Protein AF-A0A0S8G3N6-F1 (afdb_monomer_lite)

Structure (mmCIF, N/CA/C/O backbone):
data_AF-A0A0S8G3N6-F1
#
_entry.id   AF-A0A0S8G3N6-F1
#
loop_
_atom_site.group_PDB
_atom_site.id
_atom_site.type_symbol
_atom_site.label_atom_id
_atom_site.label_alt_id
_atom_site.label_comp_id
_atom_site.label_asym_id
_atom_site.label_entity_id
_atom_site.label_seq_id
_atom_site.pdbx_PDB_ins_code
_atom_site.Cartn_x
_atom_site.Cartn_y
_atom_site.Cartn_z
_atom_site.occupancy
_atom_site.B_iso_or_equiv
_atom_site.auth_seq_id
_atom_site.auth_comp_id
_atom_site.auth_asym_id
_atom_site.auth_atom_id
_atom_site.pdbx_PDB_model_num
ATOM 1 N N . MET A 1 1 ? -31.192 -3.696 21.596 1.00 49.03 1 MET A N 1
ATOM 2 C CA . MET A 1 1 ? -29.898 -4.133 21.024 1.00 49.03 1 MET A CA 1
ATOM 3 C C . MET A 1 1 ? -29.492 -5.437 21.689 1.00 49.03 1 MET A C 1
ATOM 5 O O . MET A 1 1 ? -29.070 -5.434 22.838 1.00 49.03 1 MET A O 1
ATOM 9 N N . THR A 1 2 ? -29.743 -6.557 21.020 1.00 44.50 2 THR A N 1
ATOM 10 C CA . THR A 1 2 ? -29.607 -7.913 21.564 1.00 44.50 2 THR A CA 1
ATOM 11 C C . THR A 1 2 ? -28.154 -8.384 21.538 1.00 44.50 2 THR A C 1
ATOM 13 O O . THR A 1 2 ? -27.456 -8.241 20.540 1.00 44.50 2 THR A O 1
ATOM 16 N N . VAL A 1 3 ? -27.709 -8.993 22.638 1.00 56.00 3 VAL A N 1
ATOM 17 C CA . VAL A 1 3 ? -26.343 -9.506 22.875 1.00 56.00 3 VAL A CA 1
ATOM 18 C C . VAL A 1 3 ? -25.865 -10.504 21.795 1.00 56.00 3 VAL A C 1
ATOM 20 O O . VAL A 1 3 ? -24.662 -10.681 21.616 1.00 56.00 3 VAL A O 1
ATOM 23 N N . SER A 1 4 ? -26.785 -11.078 21.011 1.00 49.31 4 SER A N 1
ATOM 24 C CA . SER A 1 4 ? -26.522 -12.083 19.970 1.00 49.31 4 SER A CA 1
ATOM 25 C C . SER A 1 4 ? -25.765 -11.581 18.727 1.00 49.31 4 SER A C 1
ATOM 27 O O . SER A 1 4 ? -25.122 -12.390 18.065 1.00 49.31 4 SER A O 1
ATOM 29 N N . GLU A 1 5 ? -25.768 -10.280 18.406 1.00 52.19 5 GLU A N 1
ATOM 30 C CA . GLU A 1 5 ? -24.986 -9.754 17.261 1.00 52.19 5 GLU A CA 1
ATOM 31 C C . GLU A 1 5 ? -23.477 -9.662 17.553 1.00 52.19 5 GLU A C 1
ATOM 33 O O . GLU A 1 5 ? -22.669 -9.468 16.648 1.00 52.19 5 GLU A O 1
ATOM 38 N N . ARG A 1 6 ? -23.054 -9.850 18.812 1.00 53.53 6 ARG A N 1
ATOM 39 C CA . ARG A 1 6 ? -21.643 -9.743 19.232 1.00 53.53 6 ARG A CA 1
ATOM 40 C C . ARG A 1 6 ? -20.780 -10.963 18.868 1.00 53.53 6 ARG A C 1
ATOM 42 O O . ARG A 1 6 ? -19.613 -11.018 19.257 1.00 53.53 6 ARG A O 1
ATOM 49 N N . ILE A 1 7 ? -21.337 -11.950 18.165 1.00 55.94 7 ILE A N 1
ATOM 50 C CA . ILE A 1 7 ? -20.718 -13.271 17.967 1.00 55.94 7 ILE A CA 1
ATOM 51 C C . ILE A 1 7 ? -19.950 -13.361 16.628 1.00 55.94 7 ILE A C 1
ATOM 53 O O . ILE A 1 7 ? -19.000 -14.142 16.520 1.00 55.94 7 ILE A O 1
ATOM 57 N N . GLY A 1 8 ? -20.252 -12.505 15.646 1.00 63.44 8 GLY A N 1
ATOM 58 C CA . GLY A 1 8 ? -19.575 -12.470 14.342 1.00 63.44 8 GLY A CA 1
ATOM 59 C C . GLY A 1 8 ? -18.375 -11.518 14.282 1.00 63.44 8 GLY A C 1
ATOM 60 O O . GLY A 1 8 ? -18.305 -10.548 15.034 1.00 63.44 8 GLY A O 1
ATOM 61 N N . ALA A 1 9 ? -17.433 -11.788 13.372 1.00 67.19 9 ALA A N 1
ATOM 62 C CA . ALA A 1 9 ? -16.445 -10.786 12.972 1.00 67.19 9 ALA A CA 1
ATOM 63 C C . ALA A 1 9 ? -17.178 -9.565 12.391 1.00 67.19 9 ALA A C 1
ATOM 65 O O . ALA A 1 9 ? -18.070 -9.720 11.556 1.00 67.19 9 ALA A O 1
ATOM 66 N N . SER A 1 10 ? -16.831 -8.361 12.845 1.00 83.69 10 SER A N 1
ATOM 67 C CA . SER A 1 10 ? -17.528 -7.136 12.454 1.00 83.69 10 SER A CA 1
ATOM 68 C C . SER A 1 10 ? -16.710 -6.332 11.448 1.00 83.69 10 SER A C 1
ATOM 70 O O . SER A 1 10 ? -15.666 -5.763 11.777 1.00 83.69 10 SER A O 1
ATOM 72 N N . LEU A 1 11 ? -17.240 -6.202 10.228 1.00 85.31 11 LEU A N 1
ATOM 73 C CA . LEU A 1 11 ? -16.677 -5.338 9.184 1.00 85.31 11 LEU A CA 1
ATOM 74 C C . LEU A 1 11 ? -16.547 -3.876 9.637 1.00 85.31 11 LEU A C 1
ATOM 76 O O . LEU A 1 11 ? -15.620 -3.188 9.220 1.00 85.31 11 LEU A O 1
ATOM 80 N N . GLN A 1 12 ? -17.420 -3.408 10.535 1.00 88.19 12 GLN A N 1
ATOM 81 C CA . GLN A 1 12 ? -17.341 -2.052 11.082 1.00 88.19 12 GLN A CA 1
ATOM 82 C C . GLN A 1 12 ? -16.073 -1.838 11.919 1.00 88.19 12 GLN A C 1
ATOM 84 O O . GLN A 1 12 ? -15.456 -0.780 11.828 1.00 88.19 12 GLN A O 1
ATOM 89 N N . ARG A 1 13 ? -15.650 -2.835 12.709 1.00 89.25 13 ARG A N 1
ATOM 90 C CA . ARG A 1 13 ? -14.438 -2.742 13.544 1.00 89.25 13 ARG A CA 1
ATOM 91 C C . ARG A 1 13 ? -13.170 -2.757 12.702 1.00 89.25 13 ARG A C 1
ATOM 93 O O . ARG A 1 13 ? -12.268 -1.957 12.938 1.00 89.25 13 ARG A O 1
ATOM 100 N N . ILE A 1 14 ? -13.143 -3.622 11.688 1.00 90.31 14 ILE A N 1
ATOM 101 C CA . ILE A 1 14 ? -12.065 -3.670 10.694 1.00 90.31 14 ILE A CA 1
ATOM 102 C C . ILE A 1 14 ? -11.986 -2.322 9.966 1.00 90.31 14 ILE A C 1
ATOM 104 O O . ILE A 1 14 ? -10.922 -1.711 9.917 1.00 90.31 14 ILE A O 1
ATOM 108 N N . GLY A 1 15 ? -13.120 -1.814 9.474 1.00 90.62 15 GLY A N 1
ATOM 109 C CA . GLY A 1 15 ? -13.202 -0.520 8.797 1.00 90.62 15 GLY A CA 1
ATOM 110 C C . GLY A 1 15 ? -12.741 0.647 9.672 1.00 90.62 15 GLY A C 1
ATOM 111 O O . GLY A 1 15 ? -12.000 1.503 9.196 1.00 90.62 15 GLY A O 1
ATOM 112 N N . ALA A 1 16 ? -13.099 0.661 10.959 1.00 90.81 16 ALA A N 1
ATOM 113 C CA . ALA A 1 16 ? -12.640 1.680 11.903 1.00 90.81 16 ALA A CA 1
ATOM 114 C C . ALA A 1 16 ? -11.110 1.661 12.085 1.00 90.81 16 ALA A C 1
ATOM 116 O O . ALA A 1 16 ? -10.474 2.718 12.079 1.00 90.81 16 ALA A O 1
ATOM 117 N N . LEU A 1 17 ? -10.505 0.471 12.186 1.00 92.25 17 LEU A N 1
ATOM 118 C CA . LEU A 1 17 ? -9.048 0.331 12.246 1.00 92.25 17 LEU A CA 1
ATOM 119 C C . LEU A 1 17 ? -8.372 0.785 10.952 1.00 92.25 17 LEU A C 1
ATOM 121 O O . LEU A 1 17 ? -7.387 1.522 11.004 1.00 92.25 17 LEU A O 1
ATOM 125 N N . VAL A 1 18 ? -8.901 0.382 9.795 1.00 93.12 18 VAL A N 1
ATOM 126 C CA . VAL A 1 18 ? -8.379 0.800 8.485 1.00 93.12 18 VAL A CA 1
ATOM 127 C C . VAL A 1 18 ? -8.459 2.320 8.338 1.00 93.12 18 VAL A C 1
ATOM 129 O O . VAL A 1 18 ? -7.483 2.951 7.940 1.00 93.12 18 VAL A O 1
ATOM 132 N N . LEU A 1 19 ? -9.580 2.931 8.728 1.00 92.00 19 LEU A N 1
ATOM 133 C CA . LEU A 1 19 ? -9.774 4.377 8.661 1.00 92.00 19 LEU A CA 1
ATOM 134 C C . LEU A 1 19 ? -8.762 5.134 9.532 1.00 92.00 19 LEU A C 1
ATOM 136 O O . LEU A 1 19 ? -8.193 6.128 9.081 1.00 92.00 19 LEU A O 1
ATOM 140 N N . ARG A 1 20 ? -8.468 4.640 10.743 1.00 92.06 20 ARG A N 1
ATOM 141 C CA . ARG A 1 20 ? -7.413 5.213 11.594 1.00 92.06 20 ARG A CA 1
ATOM 142 C C . ARG A 1 20 ? -6.055 5.210 10.888 1.00 92.06 20 ARG A C 1
ATOM 144 O O . ARG A 1 20 ? -5.383 6.240 10.862 1.00 92.06 20 ARG A O 1
ATOM 151 N N . HIS A 1 21 ? -5.660 4.090 10.289 1.00 91.00 21 HIS A N 1
ATOM 152 C CA . HIS A 1 21 ? -4.393 4.014 9.555 1.00 91.00 21 HIS A CA 1
ATOM 153 C C . HIS A 1 21 ? -4.393 4.885 8.295 1.00 91.00 21 HIS A C 1
ATOM 155 O O . HIS A 1 21 ? -3.360 5.448 7.934 1.00 91.00 21 HIS A O 1
ATOM 161 N N . MET A 1 22 ? -5.548 5.047 7.650 1.00 88.56 22 MET A N 1
ATOM 162 C CA . MET A 1 22 ? -5.716 5.958 6.521 1.00 88.56 22 MET A CA 1
ATOM 163 C C . MET A 1 22 ? -5.486 7.416 6.931 1.00 88.56 22 MET A C 1
ATOM 165 O O . MET A 1 22 ? -4.823 8.163 6.213 1.00 88.56 22 MET A O 1
ATOM 169 N N . TYR A 1 23 ? -5.993 7.829 8.096 1.00 89.69 23 TYR A N 1
ATOM 170 C CA . TYR A 1 23 ? -5.756 9.171 8.626 1.00 89.69 23 TYR A CA 1
ATOM 171 C C . TYR A 1 23 ? -4.292 9.397 9.002 1.00 89.69 23 TYR A C 1
ATOM 173 O O . TYR A 1 23 ? -3.751 10.455 8.686 1.00 89.69 23 TYR A O 1
ATOM 181 N N . LEU A 1 24 ? -3.622 8.397 9.583 1.00 86.38 24 LEU A N 1
ATOM 182 C CA . LEU A 1 24 ? -2.178 8.463 9.842 1.00 86.38 24 LEU A CA 1
ATOM 183 C C . LEU A 1 24 ? -1.370 8.611 8.547 1.00 86.38 24 LEU A C 1
ATOM 185 O O . LEU A 1 24 ? -0.435 9.410 8.488 1.00 86.38 24 LEU A O 1
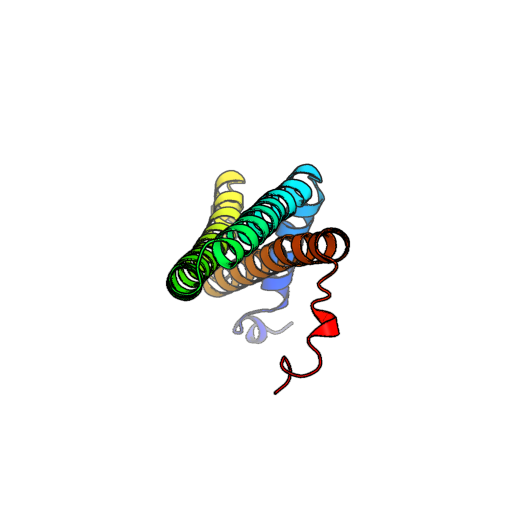ATOM 189 N N . LEU A 1 25 ? -1.758 7.885 7.495 1.00 85.06 25 LEU A N 1
ATOM 190 C CA . LEU A 1 25 ? -1.120 7.987 6.186 1.00 85.06 25 LEU A CA 1
ATOM 191 C C . LEU A 1 25 ? -1.322 9.379 5.565 1.00 85.06 25 LEU A C 1
ATOM 193 O O . LEU A 1 25 ? -0.368 9.985 5.086 1.00 85.06 25 LEU A O 1
ATOM 197 N N . ARG A 1 26 ? -2.546 9.915 5.617 1.00 83.56 26 ARG A N 1
ATOM 198 C CA . ARG A 1 26 ? -2.878 11.250 5.087 1.00 83.56 26 ARG A CA 1
ATOM 199 C C . ARG A 1 26 ? -2.248 12.398 5.870 1.00 83.56 26 ARG A C 1
ATOM 201 O O . ARG A 1 26 ? -1.983 13.441 5.285 1.00 83.56 26 ARG A O 1
ATOM 208 N N . GLY A 1 27 ? -1.989 12.213 7.164 1.00 83.56 27 GLY A N 1
ATOM 209 C CA . GLY A 1 27 ? -1.368 13.231 8.013 1.00 83.56 27 GLY A CA 1
ATOM 210 C C . GLY A 1 27 ? 0.076 13.575 7.630 1.00 83.56 27 GLY A C 1
ATOM 211 O O . GLY A 1 27 ? 0.602 14.575 8.104 1.00 83.56 27 GLY A O 1
ATOM 212 N N . SER A 1 28 ? 0.722 12.778 6.769 1.00 80.50 28 SER A N 1
ATOM 213 C CA . SER A 1 28 ? 2.103 13.005 6.338 1.00 80.50 28 SER A CA 1
ATOM 214 C C . SER A 1 28 ? 2.273 12.781 4.833 1.00 80.50 28 SER A C 1
ATOM 216 O O . SER A 1 28 ? 2.595 11.689 4.375 1.00 80.50 28 SER A O 1
ATOM 218 N N . TRP A 1 29 ? 2.125 13.852 4.047 1.00 80.56 29 TRP A N 1
ATOM 219 C CA . TRP A 1 29 ? 2.415 13.841 2.605 1.00 80.56 29 TRP A CA 1
ATOM 220 C C . TRP A 1 29 ? 3.787 13.229 2.234 1.00 80.56 29 TRP A C 1
ATOM 222 O O . TRP A 1 29 ? 3.831 12.449 1.280 1.00 80.56 29 TRP A O 1
ATOM 232 N N . PRO A 1 30 ? 4.886 13.460 2.991 1.00 86.56 30 PRO A N 1
ATOM 233 C CA . PRO A 1 30 ? 6.169 12.807 2.715 1.00 86.56 30 PRO A CA 1
ATOM 234 C C . PRO A 1 30 ? 6.096 11.277 2.700 1.00 86.56 30 PRO A C 1
ATOM 236 O O . PRO A 1 30 ? 6.768 10.643 1.895 1.00 86.56 30 PRO A O 1
ATOM 239 N N . ARG A 1 31 ? 5.236 10.677 3.532 1.00 82.06 31 ARG A N 1
ATOM 240 C CA . ARG A 1 31 ? 5.064 9.221 3.595 1.00 82.06 31 ARG A CA 1
ATOM 241 C C . ARG A 1 31 ? 4.435 8.680 2.313 1.00 82.06 31 ARG A C 1
ATOM 243 O O . ARG A 1 31 ? 4.846 7.636 1.823 1.00 82.06 31 ARG A O 1
ATOM 250 N N . VAL A 1 32 ? 3.463 9.400 1.748 1.00 83.38 32 VAL A N 1
ATOM 251 C CA . VAL A 1 32 ? 2.827 9.037 0.468 1.00 83.38 32 VAL A CA 1
ATOM 252 C C . VAL A 1 32 ? 3.822 9.155 -0.688 1.00 83.38 32 VAL A C 1
ATOM 254 O O . VAL A 1 32 ? 3.877 8.268 -1.537 1.00 83.38 32 VAL A O 1
ATOM 257 N N . LEU A 1 33 ? 4.649 10.205 -0.693 1.00 85.56 33 LEU A N 1
ATOM 258 C CA . LEU A 1 33 ? 5.723 10.344 -1.677 1.00 85.56 33 LEU A CA 1
ATOM 259 C C . LEU A 1 33 ? 6.748 9.216 -1.569 1.00 85.56 33 LEU A C 1
ATOM 261 O O . LEU A 1 33 ? 7.117 8.646 -2.588 1.00 85.56 33 LEU A O 1
ATOM 265 N N . GLU A 1 34 ? 7.176 8.857 -0.361 1.00 84.88 34 GLU A N 1
ATOM 266 C CA . GLU A 1 34 ? 8.114 7.753 -0.131 1.00 84.88 34 GLU A CA 1
ATOM 267 C C . GLU A 1 34 ? 7.555 6.413 -0.642 1.00 84.88 34 GLU A C 1
ATOM 269 O O . GLU A 1 34 ? 8.253 5.658 -1.324 1.00 84.88 34 GLU A O 1
ATOM 274 N N . LEU A 1 35 ? 6.262 6.167 -0.396 1.00 85.12 35 LEU A N 1
ATOM 275 C CA . LEU A 1 35 ? 5.519 5.007 -0.900 1.00 85.12 35 LEU A CA 1
ATOM 276 C C . LEU A 1 35 ? 5.561 4.889 -2.427 1.00 85.12 35 LEU A C 1
ATOM 278 O O . LEU A 1 35 ? 5.625 3.775 -2.941 1.00 85.12 35 LEU A O 1
ATOM 282 N N . MET A 1 36 ? 5.529 6.013 -3.145 1.00 84.94 36 MET A N 1
ATOM 283 C CA . MET A 1 36 ? 5.613 6.051 -4.609 1.00 84.94 36 MET A CA 1
ATOM 284 C C . MET A 1 36 ? 7.057 6.068 -5.118 1.00 84.94 36 MET A C 1
ATOM 286 O O . MET A 1 36 ? 7.355 5.478 -6.157 1.00 84.94 36 MET A O 1
ATOM 290 N N . TYR A 1 37 ? 7.960 6.722 -4.391 1.00 86.88 37 TYR A N 1
ATOM 291 C CA . TYR A 1 37 ? 9.342 6.962 -4.792 1.00 86.88 37 TYR A CA 1
ATOM 292 C C . TYR A 1 37 ? 10.086 5.657 -5.065 1.00 86.88 37 TYR A C 1
ATOM 294 O O . TYR A 1 37 ? 10.629 5.459 -6.151 1.00 86.88 37 TYR A O 1
ATOM 302 N N . TRP A 1 38 ? 10.066 4.736 -4.100 1.00 85.31 38 TRP A N 1
ATOM 303 C CA . TRP A 1 38 ? 10.807 3.483 -4.216 1.00 85.31 38 TRP A CA 1
ATOM 304 C C . TRP A 1 38 ? 10.330 2.574 -5.365 1.00 85.31 38 TRP A C 1
ATOM 306 O O . TRP A 1 38 ? 11.170 2.112 -6.139 1.00 85.31 38 TRP A O 1
ATOM 316 N N . PRO A 1 39 ? 9.020 2.280 -5.528 1.00 84.88 39 PRO A N 1
ATOM 317 C CA . PRO A 1 39 ? 8.551 1.520 -6.690 1.00 84.88 39 PRO A CA 1
ATOM 318 C C . PRO A 1 39 ? 8.798 2.237 -8.020 1.00 84.88 39 PRO A C 1
ATOM 320 O O . PRO A 1 39 ? 9.156 1.571 -8.987 1.00 84.88 39 PRO A O 1
ATOM 323 N N . THR A 1 40 ? 8.714 3.570 -8.067 1.00 85.00 40 THR A N 1
ATOM 324 C CA . THR A 1 40 ? 9.052 4.330 -9.283 1.00 85.00 40 THR A CA 1
ATOM 325 C C . THR A 1 40 ? 10.518 4.135 -9.664 1.00 85.00 40 THR A C 1
ATOM 327 O O . THR A 1 40 ? 10.820 3.799 -10.807 1.00 85.00 40 THR A O 1
ATOM 330 N N . MET A 1 41 ? 11.435 4.271 -8.701 1.00 86.81 41 MET A N 1
ATOM 331 C CA . MET A 1 41 ? 12.868 4.073 -8.941 1.00 86.81 41 MET A CA 1
ATOM 332 C C . MET A 1 41 ? 13.184 2.656 -9.414 1.00 86.81 41 MET A C 1
ATOM 334 O O . MET A 1 41 ? 13.953 2.486 -10.358 1.00 86.81 41 MET A O 1
ATOM 338 N N . GLN A 1 42 ? 12.562 1.641 -8.810 1.00 85.75 42 GLN A N 1
ATOM 339 C CA . GLN A 1 42 ? 12.756 0.261 -9.249 1.00 85.75 42 GLN A CA 1
ATOM 340 C C . GLN A 1 42 ? 12.226 0.006 -10.655 1.00 85.75 42 GLN A C 1
ATOM 342 O O . GLN A 1 42 ? 12.926 -0.613 -11.451 1.00 85.75 42 GLN A O 1
ATOM 347 N N . MET A 1 43 ? 11.035 0.506 -10.987 1.00 81.06 43 MET A N 1
ATOM 348 C CA . MET A 1 43 ? 10.498 0.379 -12.341 1.00 81.06 43 MET A CA 1
ATOM 349 C C . MET A 1 43 ? 11.419 1.014 -13.383 1.00 81.06 43 MET A C 1
ATOM 351 O O . MET A 1 43 ? 11.702 0.396 -14.405 1.00 81.06 43 MET A O 1
ATOM 355 N N . VAL A 1 44 ? 11.917 2.223 -13.112 1.00 82.62 44 VAL A N 1
A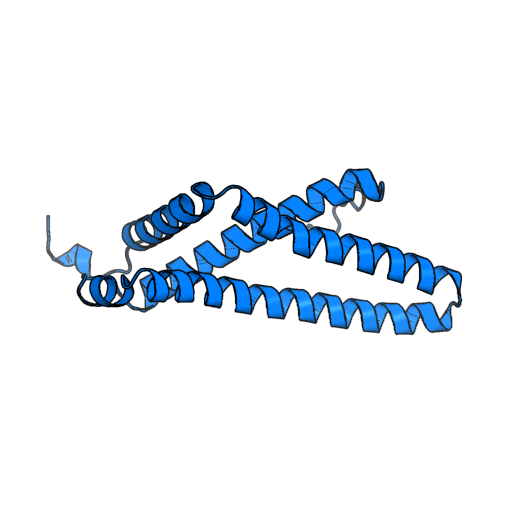TOM 356 C CA . VAL A 1 44 ? 12.820 2.934 -14.023 1.00 82.62 44 VAL A CA 1
ATOM 357 C C . VAL A 1 44 ? 14.138 2.177 -14.186 1.00 82.62 44 VAL A C 1
ATOM 359 O O . VAL A 1 44 ? 14.579 1.940 -15.311 1.00 82.62 44 VAL A O 1
ATOM 362 N N . LEU A 1 45 ? 14.744 1.750 -13.076 1.00 85.94 45 LEU A N 1
ATOM 363 C CA . LEU A 1 45 ? 16.004 1.011 -13.078 1.00 85.94 45 LEU A CA 1
ATOM 364 C C . LEU A 1 45 ? 15.885 -0.299 -13.866 1.00 85.94 45 LEU A C 1
ATOM 366 O O . LEU A 1 45 ? 16.682 -0.549 -14.769 1.00 85.94 45 LEU A O 1
ATOM 370 N N . TRP A 1 46 ? 14.873 -1.116 -13.564 1.00 82.94 46 TRP A N 1
ATOM 371 C CA . TRP A 1 46 ? 14.662 -2.390 -14.251 1.00 82.94 46 TRP A CA 1
ATOM 372 C C . TRP A 1 46 ? 14.245 -2.209 -15.710 1.00 82.94 46 TRP A C 1
ATOM 374 O O . TRP A 1 46 ? 14.676 -2.991 -16.559 1.00 82.94 46 TRP A O 1
ATOM 384 N N . GLY A 1 47 ? 13.496 -1.151 -16.030 1.00 79.38 47 GLY A N 1
ATOM 385 C CA . GLY A 1 47 ? 13.190 -0.767 -17.407 1.00 79.38 47 GLY A CA 1
ATOM 386 C C . GLY A 1 47 ? 14.461 -0.524 -18.225 1.00 79.38 47 GLY A C 1
ATOM 387 O O . GLY A 1 47 ? 14.656 -1.148 -19.268 1.00 79.38 47 GLY A O 1
ATOM 388 N N . PHE A 1 48 ? 15.383 0.297 -17.718 1.00 80.38 48 PHE A N 1
ATOM 389 C CA . PHE A 1 48 ? 16.656 0.558 -18.397 1.00 80.38 48 PHE A CA 1
ATOM 390 C C . PHE A 1 48 ? 17.570 -0.668 -18.474 1.00 80.38 48 PHE A C 1
ATOM 392 O O . PHE A 1 48 ? 18.166 -0.909 -19.523 1.00 80.38 48 PHE A O 1
ATOM 399 N N . ILE A 1 49 ? 17.658 -1.469 -17.405 1.00 82.12 49 ILE A N 1
ATOM 400 C CA . ILE A 1 49 ? 18.434 -2.720 -17.411 1.00 82.12 49 ILE A CA 1
ATOM 401 C C . ILE A 1 49 ? 17.913 -3.669 -18.499 1.00 82.12 49 ILE A C 1
ATOM 403 O O . ILE A 1 49 ? 18.709 -4.260 -19.228 1.00 82.12 49 ILE A O 1
ATOM 407 N N . THR A 1 50 ? 16.590 -3.776 -18.653 1.00 76.69 50 THR A N 1
ATOM 408 C CA . THR A 1 50 ? 15.967 -4.608 -19.695 1.00 76.69 50 THR A CA 1
ATOM 409 C C . THR A 1 50 ? 16.374 -4.137 -21.090 1.00 76.69 50 THR A C 1
ATOM 411 O O . THR A 1 50 ? 16.852 -4.934 -21.897 1.00 76.69 50 THR A O 1
ATOM 414 N N . VAL A 1 51 ? 16.243 -2.834 -21.366 1.00 79.06 51 VAL A N 1
ATOM 415 C CA . VAL A 1 51 ? 16.620 -2.245 -22.662 1.00 79.06 51 VAL A CA 1
ATOM 416 C C . VAL A 1 51 ? 18.106 -2.461 -22.951 1.00 79.06 51 VAL A C 1
ATOM 418 O O . VAL A 1 51 ? 18.471 -2.829 -24.066 1.00 79.06 51 VAL A O 1
ATOM 421 N N . PHE A 1 52 ? 18.974 -2.283 -21.957 1.00 82.00 52 PHE A N 1
ATOM 422 C CA . PHE A 1 52 ? 20.408 -2.517 -22.106 1.00 82.00 52 PHE A CA 1
ATOM 423 C C . PHE A 1 52 ? 20.722 -3.978 -22.466 1.00 82.00 52 PHE A C 1
ATOM 425 O O . PHE A 1 52 ? 21.449 -4.236 -23.424 1.00 82.00 52 PHE A O 1
ATOM 432 N N . LEU A 1 53 ? 20.144 -4.946 -21.747 1.00 78.75 53 LEU A N 1
ATOM 433 C CA . LEU A 1 53 ? 20.445 -6.369 -21.944 1.00 78.75 53 LEU A CA 1
ATOM 434 C C . LEU A 1 53 ? 19.941 -6.901 -23.292 1.00 78.75 53 LEU A C 1
ATOM 436 O O . LEU A 1 53 ? 20.646 -7.677 -23.938 1.00 78.75 53 LEU A O 1
ATOM 440 N N . VAL A 1 54 ? 18.776 -6.437 -23.757 1.00 74.50 54 VAL A N 1
ATOM 441 C CA . VAL A 1 54 ? 18.224 -6.807 -25.074 1.00 74.50 54 VAL A CA 1
ATOM 442 C C . VAL A 1 54 ? 19.123 -6.337 -26.224 1.00 74.50 54 VAL A C 1
ATOM 444 O O . VAL A 1 54 ? 19.286 -7.060 -27.205 1.00 74.50 54 VAL A O 1
ATOM 447 N N . ASN A 1 55 ? 19.749 -5.164 -26.101 1.00 78.75 55 ASN A N 1
ATOM 448 C CA . ASN A 1 55 ? 20.584 -4.590 -27.161 1.00 78.75 55 ASN A CA 1
ATOM 449 C C . ASN A 1 55 ? 21.993 -5.205 -27.265 1.00 78.75 55 ASN A C 1
ATOM 451 O O . ASN A 1 55 ? 22.670 -4.984 -28.267 1.00 78.75 55 ASN A O 1
ATOM 455 N N . HIS A 1 56 ? 22.452 -5.968 -26.264 1.00 73.94 56 HIS A N 1
ATOM 456 C CA . HIS A 1 56 ? 23.838 -6.450 -26.208 1.00 73.94 56 HIS A CA 1
ATOM 457 C C . HIS A 1 56 ? 24.047 -7.934 -26.587 1.00 73.94 56 HIS A C 1
ATOM 459 O O . HIS A 1 56 ? 25.169 -8.268 -26.963 1.00 73.94 56 HIS A O 1
ATOM 465 N N . SER A 1 57 ? 23.037 -8.826 -26.535 1.00 66.56 57 SER A N 1
ATOM 466 C CA . SER A 1 57 ? 23.096 -10.196 -27.117 1.00 66.56 57 SER A CA 1
ATOM 467 C C . SER A 1 57 ? 21.780 -10.983 -26.950 1.00 66.56 57 SER A C 1
ATOM 469 O O . SER A 1 57 ? 21.160 -10.940 -25.889 1.00 66.56 57 SER A O 1
ATOM 471 N N . SER A 1 58 ? 21.387 -11.793 -27.947 1.00 67.56 58 SER A N 1
ATOM 472 C CA . SER A 1 58 ? 20.156 -12.613 -27.916 1.00 67.56 58 SER A CA 1
ATOM 473 C C . SER A 1 58 ? 20.175 -13.749 -26.882 1.00 67.56 58 SER A C 1
ATOM 475 O O . SER A 1 58 ? 19.138 -14.084 -26.313 1.00 67.56 58 SER A O 1
ATOM 477 N N . TRP A 1 59 ? 21.347 -14.325 -26.592 1.00 66.06 59 TRP A N 1
ATOM 478 C CA . TRP A 1 59 ? 21.498 -15.352 -25.552 1.00 66.06 59 TRP A CA 1
ATOM 479 C C . TRP A 1 59 ? 21.428 -14.741 -24.145 1.00 66.06 59 TRP A C 1
ATOM 481 O O . TRP A 1 59 ? 20.791 -15.288 -23.244 1.00 66.06 59 TRP A O 1
ATOM 491 N N . VAL A 1 60 ? 22.007 -13.547 -23.983 1.00 65.12 60 VAL A N 1
ATOM 492 C CA . VAL A 1 60 ? 21.906 -12.761 -22.746 1.00 65.12 60 VAL A CA 1
ATOM 493 C C . VAL A 1 60 ? 20.471 -12.280 -22.529 1.00 65.12 60 VAL A C 1
ATOM 495 O O . VAL A 1 60 ? 20.023 -12.255 -21.388 1.00 65.12 60 VAL A O 1
ATOM 498 N N . ALA A 1 61 ? 19.708 -12.000 -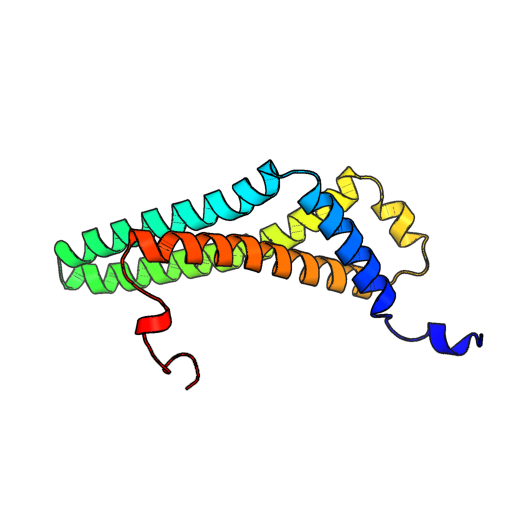23.592 1.00 66.00 61 ALA A N 1
ATOM 499 C CA . ALA A 1 61 ? 18.303 -11.609 -23.490 1.00 66.00 61 ALA A CA 1
ATOM 500 C C . ALA A 1 61 ? 17.444 -12.670 -22.765 1.00 66.00 61 ALA A C 1
ATOM 502 O O . ALA A 1 61 ? 16.688 -12.324 -21.859 1.00 66.00 61 ALA A O 1
ATOM 503 N N . GLN A 1 62 ? 17.614 -13.966 -23.057 1.00 70.44 62 GLN A N 1
ATOM 504 C CA . GLN A 1 62 ? 16.878 -15.026 -22.346 1.00 70.44 62 GLN A CA 1
ATOM 505 C C . GLN A 1 62 ? 17.297 -15.159 -20.873 1.00 70.44 62 GLN A C 1
ATOM 507 O O . GLN A 1 62 ? 16.435 -15.211 -19.996 1.00 70.44 62 GLN A O 1
ATOM 512 N N . ALA A 1 63 ? 18.602 -15.160 -20.578 1.00 71.94 63 ALA A N 1
ATOM 513 C CA . ALA A 1 63 ? 19.093 -15.226 -19.197 1.00 71.94 63 ALA A CA 1
ATOM 514 C C . ALA A 1 63 ? 18.698 -13.979 -18.380 1.00 71.94 63 ALA A C 1
ATOM 516 O O . ALA A 1 63 ? 18.342 -14.079 -17.205 1.00 71.94 63 ALA A O 1
ATOM 517 N N . SER A 1 64 ? 18.700 -12.807 -19.018 1.00 71.75 64 SER A N 1
ATOM 518 C CA . SER A 1 64 ? 18.273 -11.546 -18.415 1.00 71.75 64 SER A CA 1
ATOM 519 C C . SER A 1 64 ? 16.785 -11.525 -18.094 1.00 71.75 64 SER A C 1
ATOM 521 O O . SER A 1 64 ? 16.419 -11.091 -17.008 1.00 71.75 64 SER A O 1
ATOM 523 N N . GLY A 1 65 ? 15.931 -12.067 -18.969 1.00 75.81 65 GLY A N 1
ATOM 524 C CA . GLY A 1 65 ? 14.498 -12.176 -18.706 1.00 75.81 65 GLY A CA 1
ATOM 525 C C . GLY A 1 65 ? 14.207 -12.996 -17.449 1.00 75.81 65 GLY A C 1
ATOM 526 O O . GLY A 1 65 ? 13.402 -12.581 -16.615 1.00 75.81 65 GLY A O 1
ATOM 527 N N . VAL A 1 66 ? 14.916 -14.115 -17.260 1.00 80.88 66 VAL A N 1
ATOM 528 C CA . VAL A 1 66 ? 14.787 -14.956 -16.057 1.00 80.88 66 VAL A CA 1
ATOM 529 C C . VAL A 1 66 ? 15.266 -14.217 -14.804 1.00 80.88 66 VAL A C 1
ATOM 531 O O . VAL A 1 66 ? 14.559 -14.210 -13.797 1.00 80.88 66 VAL A O 1
ATOM 534 N N . LEU A 1 67 ? 16.427 -13.554 -14.861 1.00 82.06 67 LEU A N 1
ATOM 535 C CA . LEU A 1 67 ? 16.960 -12.784 -13.730 1.00 82.06 67 LEU A CA 1
ATOM 536 C C . LEU A 1 67 ? 16.042 -11.621 -13.333 1.00 82.06 67 LEU A C 1
ATOM 538 O O . LEU A 1 67 ? 15.761 -11.443 -12.151 1.00 82.06 67 LEU A O 1
ATOM 542 N N . ILE A 1 68 ? 15.532 -10.864 -14.304 1.00 82.19 68 ILE A N 1
ATOM 543 C CA . ILE A 1 68 ? 14.627 -9.735 -14.054 1.00 82.19 68 ILE A CA 1
ATOM 544 C C . ILE A 1 68 ? 13.304 -10.239 -13.475 1.00 82.19 68 ILE A C 1
ATOM 546 O O . ILE A 1 68 ? 12.821 -9.687 -12.491 1.00 82.19 68 ILE A O 1
ATOM 550 N N . SER A 1 69 ? 12.756 -11.334 -14.010 1.00 81.75 69 SER A N 1
ATOM 551 C CA . SER A 1 69 ? 11.541 -11.958 -13.470 1.00 81.75 69 SER A CA 1
ATOM 552 C C . SER A 1 69 ? 11.727 -12.399 -12.015 1.00 81.75 69 SER A C 1
ATOM 554 O O . SER A 1 69 ? 10.858 -12.153 -11.179 1.00 81.75 69 SER A O 1
ATOM 556 N N . ALA A 1 70 ? 12.876 -13.002 -11.689 1.00 87.44 70 ALA A N 1
ATOM 557 C CA . ALA A 1 70 ? 13.205 -13.406 -10.325 1.00 87.44 70 ALA A CA 1
ATOM 558 C C . ALA A 1 70 ? 13.312 -12.202 -9.375 1.00 87.44 70 ALA A C 1
ATOM 560 O O . ALA A 1 70 ? 12.782 -12.250 -8.264 1.00 87.44 70 ALA A O 1
ATOM 561 N N . VAL A 1 71 ? 13.948 -11.108 -9.808 1.00 86.56 71 VAL A N 1
ATOM 562 C CA . VAL A 1 71 ? 14.070 -9.904 -8.978 1.00 86.56 71 VAL A CA 1
ATOM 563 C C . VAL A 1 71 ? 12.727 -9.197 -8.794 1.00 86.56 71 VAL A C 1
ATOM 565 O O . VAL A 1 71 ? 12.420 -8.772 -7.683 1.00 86.56 71 VAL A O 1
ATOM 568 N N . LEU A 1 72 ? 11.893 -9.118 -9.831 1.00 83.88 72 LEU A N 1
ATOM 569 C CA . LEU A 1 72 ? 10.552 -8.541 -9.713 1.00 83.88 72 LEU A CA 1
ATOM 570 C C . LEU A 1 72 ? 9.670 -9.359 -8.761 1.00 83.88 72 LEU A C 1
ATOM 572 O O . LEU A 1 72 ? 8.990 -8.786 -7.911 1.00 83.88 72 LEU A O 1
ATOM 576 N N . LEU A 1 73 ? 9.715 -10.693 -8.848 1.00 87.06 73 LEU A N 1
ATOM 577 C CA . LEU A 1 73 ? 8.994 -11.569 -7.920 1.00 87.06 73 LEU A CA 1
ATOM 578 C C . LEU A 1 73 ? 9.467 -11.359 -6.475 1.00 87.06 73 LEU A C 1
ATOM 580 O O . LEU A 1 73 ? 8.648 -11.254 -5.559 1.00 87.06 73 LEU A O 1
ATOM 584 N N . TRP A 1 74 ? 10.784 -11.268 -6.278 1.00 89.44 74 TRP A N 1
ATOM 585 C CA . TRP A 1 74 ? 11.378 -10.965 -4.980 1.00 89.44 74 TRP A CA 1
ATOM 586 C C . TRP A 1 74 ? 10.914 -9.610 -4.438 1.00 89.44 74 TRP A C 1
ATOM 588 O O . TRP A 1 74 ? 10.523 -9.520 -3.275 1.00 89.44 74 TRP A O 1
ATOM 598 N N . ASP A 1 75 ? 10.905 -8.568 -5.269 1.00 86.94 75 ASP A N 1
ATOM 599 C CA . ASP A 1 75 ? 10.477 -7.228 -4.872 1.00 86.94 75 ASP A CA 1
ATOM 600 C C . ASP A 1 75 ? 9.005 -7.211 -4.424 1.00 86.94 75 ASP A C 1
ATOM 602 O O . ASP A 1 75 ? 8.671 -6.649 -3.379 1.00 86.94 75 ASP A O 1
ATOM 606 N N . VAL A 1 76 ? 8.125 -7.905 -5.154 1.00 84.81 76 VAL A N 1
ATOM 607 C CA . VAL A 1 76 ? 6.703 -8.048 -4.797 1.00 84.81 76 VAL A CA 1
ATOM 608 C C . VAL A 1 76 ? 6.528 -8.779 -3.462 1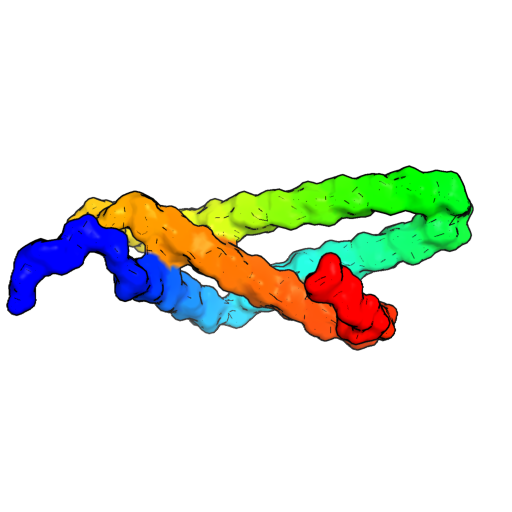.00 84.81 76 VAL A C 1
ATOM 610 O O . VAL A 1 76 ? 5.762 -8.325 -2.602 1.00 84.81 76 VAL A O 1
ATOM 613 N N . LEU A 1 77 ? 7.246 -9.887 -3.259 1.00 89.62 77 LEU A N 1
ATOM 614 C CA . LEU A 1 77 ? 7.217 -10.647 -2.007 1.00 89.62 77 LEU A CA 1
ATOM 615 C C . LEU A 1 77 ? 7.690 -9.783 -0.830 1.00 89.62 77 LEU A C 1
ATOM 617 O O . LEU A 1 77 ? 7.003 -9.671 0.189 1.00 89.62 77 LEU A O 1
ATOM 621 N N . PHE A 1 78 ? 8.840 -9.132 -0.997 1.00 87.88 78 PHE A N 1
ATOM 622 C CA . PHE A 1 78 ? 9.467 -8.309 0.028 1.00 87.88 78 PHE A CA 1
ATOM 623 C C . PHE A 1 78 ? 8.581 -7.123 0.429 1.00 87.88 78 PHE A C 1
ATOM 625 O O . PHE A 1 78 ? 8.376 -6.868 1.618 1.00 87.88 78 PHE A O 1
ATOM 632 N N . ARG A 1 79 ? 7.967 -6.434 -0.540 1.00 85.25 79 ARG A N 1
ATOM 633 C CA . ARG A 1 79 ? 7.027 -5.332 -0.273 1.00 85.25 79 ARG A CA 1
ATOM 634 C C . ARG A 1 79 ? 5.762 -5.788 0.435 1.00 85.25 79 ARG A C 1
ATOM 636 O O . ARG A 1 79 ? 5.285 -5.082 1.320 1.00 85.25 79 ARG A O 1
ATOM 643 N N . SER A 1 80 ? 5.233 -6.957 0.077 1.00 86.31 80 SER A N 1
ATOM 644 C CA . SER A 1 80 ? 4.041 -7.517 0.723 1.00 86.31 80 SER A CA 1
ATOM 645 C C . SER A 1 80 ? 4.298 -7.783 2.207 1.00 86.31 80 SER A C 1
ATOM 647 O O . SER A 1 80 ? 3.490 -7.409 3.060 1.00 86.31 80 SER A O 1
ATOM 649 N N . GLN A 1 81 ? 5.468 -8.344 2.526 1.00 90.75 81 GLN A N 1
ATOM 650 C CA . GLN A 1 81 ? 5.911 -8.547 3.904 1.00 90.75 81 GLN A CA 1
ATOM 651 C C . GLN A 1 81 ? 6.117 -7.213 4.639 1.00 90.75 81 GLN A C 1
ATOM 653 O O . GLN A 1 81 ? 5.595 -7.029 5.743 1.00 90.75 81 GLN A O 1
ATOM 658 N N . LEU A 1 82 ? 6.852 -6.272 4.036 1.00 89.31 82 LEU A N 1
ATOM 659 C CA . LEU A 1 82 ? 7.123 -4.966 4.642 1.00 89.31 82 LEU A CA 1
ATOM 660 C C . LEU A 1 82 ? 5.846 -4.167 4.904 1.00 89.31 82 LEU A C 1
ATOM 662 O O . LEU A 1 82 ? 5.725 -3.545 5.956 1.00 89.31 82 LEU A O 1
ATOM 666 N N . GLY A 1 83 ? 4.880 -4.200 3.986 1.00 87.31 83 GLY A N 1
ATOM 667 C CA . GLY A 1 83 ? 3.620 -3.476 4.124 1.00 87.31 83 GLY A CA 1
ATOM 668 C C . GLY A 1 83 ? 2.858 -3.873 5.388 1.00 87.31 83 GLY A C 1
ATOM 669 O O . GLY A 1 83 ? 2.367 -3.005 6.103 1.00 87.31 83 GLY A O 1
ATOM 670 N N . VAL A 1 84 ? 2.805 -5.169 5.709 1.00 89.25 84 VAL A N 1
ATOM 671 C CA . VAL A 1 84 ? 2.163 -5.660 6.940 1.00 89.25 84 VAL A CA 1
ATOM 672 C C . VAL A 1 84 ? 3.003 -5.317 8.172 1.00 89.25 84 VAL A C 1
ATOM 674 O O . VAL A 1 84 ? 2.464 -4.831 9.168 1.00 89.25 84 VAL A O 1
ATOM 677 N N . ALA A 1 85 ? 4.323 -5.519 8.099 1.00 91.31 85 ALA A N 1
ATOM 678 C CA . ALA A 1 85 ? 5.234 -5.250 9.209 1.00 91.31 85 ALA A CA 1
ATOM 679 C C . ALA A 1 85 ? 5.227 -3.772 9.628 1.00 91.31 85 ALA A C 1
ATOM 681 O O . ALA A 1 85 ? 5.205 -3.476 10.819 1.00 91.31 85 ALA A O 1
ATOM 682 N N . LEU A 1 86 ? 5.194 -2.841 8.670 1.00 89.38 86 LEU A N 1
ATOM 683 C CA . LEU A 1 86 ? 5.168 -1.404 8.945 1.00 89.38 86 LEU A CA 1
ATOM 684 C C . LEU A 1 86 ? 3.877 -0.971 9.640 1.00 89.38 86 LEU A C 1
ATOM 686 O O . LEU A 1 86 ? 3.934 -0.226 10.612 1.00 89.38 86 LEU A O 1
ATOM 690 N N . VAL A 1 87 ? 2.718 -1.451 9.179 1.00 89.06 87 VAL A N 1
ATOM 691 C CA . VAL A 1 87 ? 1.427 -1.113 9.804 1.00 89.06 87 VAL A CA 1
ATOM 692 C C . VAL A 1 87 ? 1.352 -1.703 11.219 1.00 89.06 87 VAL A C 1
ATOM 694 O O . VAL A 1 87 ? 0.884 -1.046 12.143 1.00 89.06 87 VAL A O 1
ATOM 697 N N . PHE A 1 88 ? 1.898 -2.903 11.433 1.00 90.62 88 PHE A N 1
ATOM 698 C CA . PHE A 1 88 ? 2.027 -3.472 12.775 1.00 90.62 88 PHE A CA 1
ATOM 699 C C . PHE A 1 88 ? 2.984 -2.667 13.673 1.00 90.62 88 PHE A C 1
ATOM 701 O O . PHE A 1 88 ? 2.673 -2.388 14.832 1.00 90.62 88 PHE A O 1
ATOM 708 N N . MET A 1 89 ? 4.134 -2.248 13.141 1.00 91.19 89 MET A N 1
ATOM 709 C CA . MET A 1 89 ? 5.088 -1.406 13.868 1.00 91.19 89 MET A CA 1
ATOM 710 C C . MET A 1 89 ? 4.495 -0.043 14.229 1.00 91.19 89 MET A C 1
ATOM 712 O O . MET A 1 89 ? 4.759 0.455 15.319 1.00 91.19 89 MET A O 1
ATOM 716 N N . GLU A 1 90 ? 3.645 0.541 13.381 1.00 89.94 90 GLU A N 1
ATOM 717 C CA . GLU A 1 90 ? 2.912 1.772 13.706 1.00 89.94 90 GLU A CA 1
ATOM 718 C C . GLU A 1 90 ? 2.038 1.598 14.965 1.00 89.94 90 GLU A C 1
ATOM 720 O O . GLU A 1 90 ? 1.997 2.488 15.821 1.00 89.94 90 GLU A O 1
ATOM 725 N N . GLU A 1 91 ? 1.404 0.436 15.148 1.00 90.44 91 GLU A N 1
ATOM 726 C CA . GLU A 1 91 ? 0.645 0.133 16.369 1.00 90.44 91 GLU A CA 1
ATOM 727 C C . GLU A 1 91 ? 1.541 0.003 17.602 1.00 90.44 91 GLU A C 1
ATOM 729 O O . GLU A 1 91 ? 1.215 0.539 18.666 1.00 90.44 91 GLU A O 1
ATOM 734 N N . MET A 1 92 ? 2.691 -0.660 17.459 1.00 91.19 92 MET A N 1
ATOM 735 C CA . MET A 1 92 ? 3.683 -0.762 18.532 1.00 91.19 92 MET A CA 1
ATOM 736 C C . MET A 1 92 ? 4.246 0.608 18.925 1.00 91.19 92 MET A C 1
ATOM 738 O O . MET A 1 92 ? 4.286 0.939 20.110 1.00 91.19 92 MET A O 1
ATOM 742 N N . TRP A 1 93 ? 4.644 1.428 17.950 1.00 90.38 93 TRP A N 1
ATOM 743 C CA . TRP A 1 93 ? 5.195 2.766 18.181 1.00 90.38 93 TRP A CA 1
ATOM 744 C C . TRP A 1 93 ? 4.174 3.717 18.798 1.00 90.38 93 TRP A C 1
ATOM 746 O O . TRP A 1 93 ? 4.523 4.503 19.677 1.00 90.38 93 TRP A O 1
ATOM 756 N N . SER A 1 94 ? 2.902 3.602 18.412 1.00 88.31 94 SER A N 1
ATOM 757 C CA . SER A 1 94 ? 1.810 4.366 19.024 1.00 88.31 94 SER A CA 1
ATOM 758 C C . SER A 1 94 ? 1.421 3.885 20.428 1.00 88.31 94 SER A C 1
ATOM 760 O O . SER A 1 94 ? 0.572 4.504 21.064 1.00 88.31 94 SER A O 1
ATOM 762 N N . ARG A 1 95 ? 2.019 2.788 20.924 1.00 92.06 95 ARG A N 1
ATOM 763 C CA . ARG A 1 95 ? 1.671 2.129 22.198 1.00 92.06 95 ARG A CA 1
ATOM 764 C C . ARG A 1 95 ? 0.181 1.765 22.309 1.00 92.06 95 ARG A C 1
ATOM 766 O O . ARG A 1 95 ? -0.335 1.569 23.407 1.00 92.06 95 ARG A O 1
ATOM 773 N N . ASN A 1 96 ? -0.506 1.639 21.176 1.00 89.31 96 ASN A N 1
ATOM 774 C CA . ASN A 1 96 ? -1.947 1.404 21.106 1.00 89.31 96 ASN A CA 1
ATOM 775 C C . ASN A 1 96 ? -2.305 -0.091 21.091 1.00 89.31 96 ASN A C 1
ATOM 777 O O . ASN A 1 96 ? -3.442 -0.469 21.362 1.00 89.31 96 ASN A O 1
ATOM 781 N N . LEU A 1 97 ? -1.320 -0.961 20.842 1.00 89.19 97 LEU A N 1
ATOM 782 C CA . LEU A 1 97 ? -1.505 -2.414 20.803 1.00 89.19 97 LEU A CA 1
ATOM 783 C C . LEU A 1 97 ? -2.159 -2.958 22.090 1.00 89.19 97 LEU A C 1
ATOM 785 O O . LEU A 1 97 ? -3.064 -3.786 22.033 1.00 89.19 97 LEU A O 1
ATOM 789 N N . GLY A 1 98 ? -1.749 -2.444 23.256 1.00 88.38 98 GLY A N 1
ATOM 790 C CA . GLY A 1 98 ? -2.332 -2.833 24.544 1.00 88.38 98 GLY A CA 1
ATOM 791 C C . GLY A 1 98 ? -3.797 -2.410 24.692 1.00 88.38 98 GLY A C 1
ATOM 792 O O . GLY A 1 98 ? -4.611 -3.179 25.192 1.00 88.38 98 GLY A O 1
ATOM 793 N N . GLN A 1 99 ? -4.158 -1.222 24.201 1.00 89.25 99 GLN A N 1
ATOM 794 C CA . GLN A 1 99 ? -5.539 -0.726 24.236 1.00 89.25 99 GLN A CA 1
ATOM 795 C C . GLN A 1 99 ? -6.445 -1.541 23.302 1.00 89.25 99 GLN A C 1
ATOM 797 O O . GLN A 1 99 ? -7.574 -1.875 23.660 1.00 89.25 99 GLN A O 1
ATOM 802 N N . LEU A 1 100 ? -5.923 -1.934 22.137 1.00 88.12 100 LEU A N 1
ATOM 803 C CA . LEU A 1 100 ? -6.606 -2.804 21.180 1.00 88.12 100 LEU A CA 1
ATOM 804 C C . LEU A 1 100 ? -6.942 -4.179 21.767 1.00 88.12 100 LEU A C 1
ATOM 806 O O . LEU A 1 100 ? -8.066 -4.640 21.579 1.00 88.12 100 LEU A O 1
ATOM 810 N N . PHE A 1 101 ? -6.026 -4.801 22.513 1.00 87.38 101 PHE A N 1
ATOM 811 C CA . PHE A 1 101 ? -6.269 -6.117 23.120 1.00 87.38 101 PHE A CA 1
ATOM 812 C C . PHE A 1 101 ? -7.202 -6.095 24.337 1.00 87.38 101 PHE A C 1
ATOM 814 O O . PHE A 1 101 ? -7.783 -7.125 24.667 1.00 87.38 101 PHE A O 1
ATOM 821 N N . VAL A 1 102 ? -7.368 -4.943 24.993 1.00 88.88 102 VAL A N 1
ATOM 822 C CA . VAL A 1 102 ? -8.365 -4.762 26.066 1.00 88.88 102 VAL A CA 1
ATOM 823 C C . VAL A 1 102 ? -9.754 -4.453 25.493 1.00 88.88 102 VAL A C 1
ATOM 825 O O . VAL A 1 102 ? -10.776 -4.731 26.120 1.00 88.88 102 VAL A O 1
ATOM 828 N N . SER A 1 103 ? -9.814 -3.896 24.282 1.00 87.50 103 SER A N 1
ATOM 829 C CA . SER A 1 103 ? -11.065 -3.699 23.553 1.00 87.50 103 SER A CA 1
ATOM 830 C C . SER A 1 103 ? -11.655 -5.044 23.090 1.00 87.50 103 SER A C 1
ATOM 832 O O . SER A 1 103 ? -10.924 -6.024 22.957 1.00 87.50 103 SER A O 1
ATOM 834 N N . PRO A 1 104 ? -12.964 -5.136 22.787 1.00 84.12 104 PRO A N 1
ATOM 835 C CA . PRO A 1 104 ? -13.597 -6.381 22.341 1.00 84.12 104 PRO A CA 1
ATOM 836 C C . PRO A 1 104 ? -13.198 -6.800 20.909 1.00 84.12 104 PRO A C 1
ATOM 838 O O . PRO A 1 104 ? -14.001 -7.430 20.220 1.00 84.12 104 PRO A O 1
ATOM 841 N N . LEU A 1 105 ? -12.007 -6.423 20.437 1.00 84.81 105 LEU A N 1
ATOM 842 C CA . LEU A 1 105 ? -11.487 -6.658 19.096 1.00 84.81 105 LEU A CA 1
ATOM 843 C C . LEU A 1 105 ? -10.755 -8.000 19.019 1.00 84.81 105 LEU A C 1
ATOM 845 O O . LEU A 1 105 ? -9.925 -8.328 19.864 1.00 84.81 105 LEU A O 1
ATOM 849 N N . ARG A 1 106 ? -11.056 -8.794 17.991 1.00 86.06 106 ARG A N 1
ATOM 850 C CA . ARG A 1 106 ? -10.439 -10.115 17.819 1.00 86.06 106 ARG A CA 1
ATOM 851 C C . ARG A 1 106 ? -9.080 -10.002 17.120 1.00 86.06 106 ARG A C 1
ATOM 853 O O . ARG A 1 106 ? -8.933 -9.181 16.214 1.00 86.06 106 ARG A O 1
ATOM 860 N N . PRO A 1 107 ? -8.115 -10.891 17.419 1.00 86.56 107 PRO A N 1
ATOM 861 C CA . PRO A 1 107 ? -6.842 -10.934 16.695 1.00 86.56 107 PRO A CA 1
ATOM 862 C C . PRO A 1 107 ? -7.008 -11.109 15.178 1.00 86.56 107 PRO A C 1
ATOM 864 O O . PRO A 1 107 ? -6.263 -10.523 14.403 1.00 86.56 107 PRO A O 1
ATOM 867 N N . THR A 1 108 ? -8.019 -11.861 14.734 1.00 88.56 108 THR A N 1
ATOM 868 C CA . THR A 1 108 ? -8.317 -12.033 13.303 1.00 88.56 108 THR A CA 1
ATOM 869 C C . THR A 1 108 ? -8.840 -10.754 12.645 1.00 88.56 108 THR A C 1
ATOM 871 O O . THR A 1 108 ? -8.505 -10.491 11.494 1.00 88.56 108 THR A O 1
ATOM 874 N N . GLU A 1 109 ? -9.605 -9.927 13.368 1.00 90.44 109 GLU A N 1
ATOM 875 C CA . GLU A 1 109 ? -10.056 -8.608 12.894 1.00 90.44 109 GLU A CA 1
ATOM 876 C C . GLU A 1 109 ? -8.871 -7.642 12.765 1.00 90.44 109 GLU A C 1
ATOM 878 O O . GLU A 1 109 ? -8.795 -6.892 11.792 1.00 90.44 109 GLU A O 1
ATOM 883 N N . LEU A 1 110 ? -7.915 -7.707 13.701 1.00 90.56 110 LEU A N 1
ATOM 884 C CA . LEU A 1 110 ? -6.666 -6.953 13.619 1.00 90.56 110 LEU A CA 1
ATOM 885 C C . LEU A 1 110 ? -5.867 -7.362 12.378 1.00 90.56 110 LEU A C 1
ATOM 887 O O . LEU A 1 110 ? -5.528 -6.507 11.568 1.00 90.56 110 LEU A O 1
ATOM 891 N N . VAL A 1 111 ? -5.612 -8.661 12.188 1.00 90.94 111 VAL A N 1
ATOM 892 C CA . VAL A 1 111 ? -4.868 -9.163 11.019 1.00 90.94 111 VAL A CA 1
ATOM 893 C C . VAL A 1 111 ? -5.558 -8.763 9.713 1.00 90.94 111 VAL A C 1
ATOM 895 O O . VAL A 1 111 ? -4.894 -8.269 8.806 1.00 90.94 111 VAL A O 1
ATOM 898 N N . ALA A 1 112 ? -6.886 -8.890 9.626 1.00 91.44 112 ALA A N 1
ATOM 899 C CA . ALA A 1 112 ? -7.645 -8.459 8.453 1.00 91.44 112 ALA A CA 1
ATOM 900 C C . ALA A 1 112 ? -7.503 -6.949 8.185 1.00 91.44 112 ALA A C 1
ATOM 902 O O . ALA A 1 112 ? -7.328 -6.545 7.033 1.00 91.44 112 ALA A O 1
ATOM 903 N N . ALA A 1 113 ? -7.522 -6.109 9.225 1.00 92.25 113 ALA A N 1
ATOM 904 C CA . ALA A 1 113 ? -7.310 -4.669 9.088 1.00 92.25 113 ALA A CA 1
ATOM 905 C C . ALA A 1 113 ? -5.883 -4.334 8.620 1.00 92.25 113 ALA A C 1
ATOM 907 O O . ALA A 1 113 ? -5.715 -3.506 7.724 1.00 92.25 113 ALA A O 1
ATOM 908 N N . LEU A 1 114 ? -4.865 -5.006 9.171 1.00 92.19 114 LEU A N 1
ATOM 909 C CA . LEU A 1 114 ? -3.463 -4.825 8.781 1.00 92.19 114 LEU A CA 1
ATOM 910 C C . LEU A 1 114 ? -3.220 -5.242 7.323 1.00 92.19 114 LEU A C 1
ATOM 912 O O . LEU A 1 114 ? -2.579 -4.502 6.580 1.00 92.19 114 LEU A O 1
ATOM 916 N N . LEU A 1 115 ? -3.777 -6.382 6.899 1.00 92.25 115 LEU A N 1
ATOM 917 C CA . LEU A 1 115 ? -3.716 -6.855 5.510 1.00 92.25 115 LEU A CA 1
ATOM 918 C C . LEU A 1 115 ? -4.443 -5.910 4.548 1.00 92.25 115 LEU A C 1
ATOM 920 O O . LEU A 1 115 ? -3.944 -5.604 3.470 1.00 92.25 115 LEU A O 1
ATOM 924 N N . THR A 1 116 ? -5.612 -5.407 4.942 1.00 93.25 116 THR A N 1
ATOM 925 C CA . THR A 1 116 ? -6.358 -4.441 4.123 1.00 93.25 116 THR A CA 1
ATOM 926 C C . THR A 1 116 ? -5.566 -3.143 3.969 1.00 93.25 116 THR A C 1
ATOM 928 O O . THR A 1 116 ? -5.464 -2.597 2.872 1.00 93.25 116 THR A O 1
ATOM 931 N N . MET A 1 117 ? -4.951 -2.655 5.050 1.00 93.12 117 MET A N 1
ATOM 932 C CA . MET A 1 117 ? -4.141 -1.440 5.006 1.00 93.12 117 MET A CA 1
ATOM 933 C C . MET A 1 117 ? -2.854 -1.622 4.192 1.00 93.12 117 MET A C 1
ATOM 935 O O . MET A 1 117 ? -2.478 -0.715 3.446 1.00 93.12 117 MET A O 1
ATOM 939 N N . SER A 1 118 ? -2.181 -2.773 4.302 1.00 90.75 118 SER A N 1
ATOM 940 C CA . SER A 1 118 ? -0.993 -3.063 3.493 1.00 90.75 118 SER A CA 1
ATOM 941 C C . SER A 1 118 ? -1.345 -3.131 2.008 1.00 90.75 118 SER A C 1
AT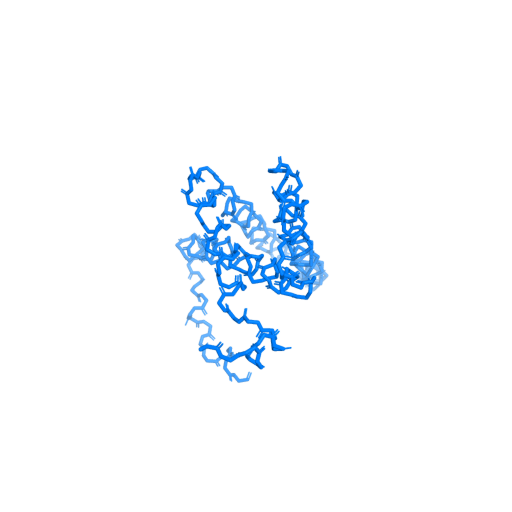OM 943 O O . SER A 1 118 ? -0.631 -2.547 1.196 1.00 90.75 118 SER A O 1
ATOM 945 N N . LEU A 1 119 ? -2.485 -3.732 1.653 1.00 90.69 119 LEU A N 1
ATOM 946 C CA . LEU A 1 119 ? -2.983 -3.756 0.280 1.00 90.69 119 LEU A CA 1
ATOM 947 C C . LEU A 1 119 ? -3.235 -2.340 -0.251 1.00 90.69 119 LEU A C 1
ATOM 949 O O . LEU A 1 119 ? -2.763 -2.001 -1.332 1.00 90.69 119 LEU A O 1
ATOM 953 N N . ILE A 1 120 ? -3.915 -1.490 0.523 1.00 91.25 120 ILE A N 1
ATOM 954 C CA . ILE A 1 120 ? -4.171 -0.092 0.146 1.00 91.25 120 ILE A CA 1
ATOM 955 C C . ILE A 1 120 ? -2.855 0.660 -0.089 1.00 91.25 120 ILE A C 1
ATOM 957 O O . ILE A 1 120 ? -2.712 1.346 -1.099 1.00 91.25 120 ILE A O 1
ATOM 961 N N . ARG A 1 121 ? -1.871 0.512 0.808 1.00 88.88 121 ARG A N 1
ATOM 962 C CA . ARG A 1 121 ? -0.544 1.131 0.650 1.00 88.88 121 ARG A CA 1
ATOM 963 C C . ARG A 1 121 ? 0.167 0.639 -0.608 1.00 88.88 121 ARG A C 1
ATOM 965 O O . ARG A 1 121 ? 0.715 1.457 -1.342 1.00 88.88 121 ARG A O 1
ATOM 972 N N . THR A 1 122 ? 0.119 -0.661 -0.881 1.00 88.06 122 THR A N 1
ATOM 973 C CA . THR A 1 122 ? 0.708 -1.254 -2.088 1.00 88.06 122 THR A CA 1
ATOM 974 C C . THR A 1 122 ? 0.035 -0.728 -3.352 1.00 88.06 122 THR A C 1
ATOM 976 O O . THR A 1 122 ? 0.735 -0.342 -4.280 1.00 88.06 122 THR A O 1
ATOM 979 N N . VAL A 1 123 ? -1.298 -0.630 -3.382 1.00 88.75 123 VAL A N 1
ATOM 980 C CA . VAL A 1 123 ? -2.041 -0.063 -4.522 1.00 88.75 123 VAL A CA 1
ATOM 981 C C . VAL A 1 123 ? -1.679 1.405 -4.743 1.00 88.75 123 VAL A C 1
ATOM 983 O O . VAL A 1 123 ? -1.482 1.808 -5.884 1.00 88.75 123 VAL A O 1
ATOM 986 N N . ILE A 1 124 ? -1.532 2.201 -3.681 1.00 88.25 124 ILE A N 1
ATOM 987 C CA . ILE A 1 124 ? -1.104 3.604 -3.797 1.00 88.25 124 ILE A CA 1
ATOM 988 C C . ILE A 1 124 ? 0.333 3.695 -4.332 1.00 88.25 124 ILE A C 1
ATOM 990 O O . ILE A 1 124 ? 0.590 4.462 -5.256 1.00 88.25 124 ILE A O 1
ATOM 994 N N . GLY A 1 125 ? 1.264 2.910 -3.784 1.00 87.31 125 GLY A N 1
ATOM 995 C CA . GLY A 1 125 ? 2.669 2.935 -4.198 1.00 87.31 125 GLY A CA 1
ATOM 996 C C . GLY A 1 125 ? 2.877 2.438 -5.631 1.00 87.31 125 GLY A C 1
ATOM 997 O O . GLY A 1 125 ? 3.476 3.134 -6.448 1.00 87.31 125 GLY A O 1
ATOM 998 N N . VAL A 1 126 ? 2.346 1.255 -5.954 1.00 83.00 126 VAL A N 1
ATOM 999 C CA . VAL A 1 126 ? 2.465 0.633 -7.283 1.00 83.00 126 VAL A CA 1
ATOM 1000 C C . VAL A 1 126 ? 1.618 1.372 -8.314 1.00 83.00 126 VAL A C 1
ATOM 1002 O O . VAL A 1 126 ? 2.105 1.652 -9.402 1.00 83.00 126 VAL A O 1
ATOM 1005 N N . GLY A 1 127 ? 0.378 1.738 -7.979 1.00 84.56 127 GLY A N 1
ATOM 1006 C CA . GLY A 1 127 ? -0.487 2.516 -8.866 1.00 84.56 127 GLY A CA 1
ATOM 1007 C C . GLY A 1 127 ? 0.097 3.895 -9.168 1.00 84.56 127 GLY A C 1
ATOM 1008 O O . GLY A 1 127 ? 0.107 4.317 -10.320 1.00 84.56 127 GLY A O 1
ATOM 1009 N N . GLY A 1 128 ? 0.667 4.564 -8.161 1.00 84.31 128 GLY A N 1
ATOM 1010 C CA . GLY A 1 128 ? 1.389 5.820 -8.350 1.00 84.31 128 GLY A CA 1
ATOM 1011 C C . GLY A 1 128 ? 2.613 5.669 -9.257 1.00 84.31 128 GLY A C 1
ATOM 1012 O O . GLY A 1 128 ? 2.793 6.467 -10.174 1.00 84.31 128 GLY A O 1
ATOM 1013 N N . ALA A 1 129 ? 3.417 4.621 -9.056 1.00 81.12 129 ALA A N 1
ATOM 1014 C CA . ALA A 1 129 ? 4.560 4.326 -9.918 1.00 81.12 129 ALA A CA 1
ATOM 1015 C C . ALA A 1 129 ? 4.139 4.008 -11.364 1.00 81.12 129 ALA A C 1
ATOM 1017 O O . ALA A 1 129 ? 4.742 4.519 -12.306 1.00 81.12 129 ALA A O 1
ATOM 1018 N N . ALA A 1 130 ? 3.065 3.234 -11.553 1.00 78.31 130 ALA A N 1
ATOM 1019 C CA . ALA A 1 130 ? 2.524 2.912 -12.870 1.00 78.31 130 ALA A CA 1
ATOM 1020 C C . ALA A 1 130 ? 2.047 4.168 -13.618 1.00 78.31 130 ALA A C 1
ATOM 1022 O O . ALA A 1 130 ? 2.347 4.322 -14.798 1.00 78.31 130 ALA A O 1
ATOM 1023 N N . LEU A 1 131 ? 1.373 5.101 -12.933 1.00 81.31 131 LEU A N 1
ATOM 1024 C CA . LEU A 1 131 ? 0.958 6.380 -13.522 1.00 81.31 131 LEU A CA 1
ATOM 1025 C C . LEU A 1 131 ? 2.149 7.227 -13.993 1.00 81.31 131 LEU A C 1
ATOM 1027 O O . LEU A 1 131 ? 2.051 7.883 -15.026 1.00 81.31 131 LEU A O 1
ATOM 1031 N N . ILE A 1 132 ? 3.267 7.198 -13.261 1.00 76.31 132 ILE A N 1
ATOM 1032 C CA . ILE A 1 132 ? 4.506 7.905 -13.630 1.00 76.31 132 ILE A CA 1
ATOM 1033 C C . ILE A 1 132 ? 5.238 7.197 -14.778 1.00 76.31 132 ILE A C 1
ATOM 1035 O O . ILE A 1 132 ? 5.883 7.848 -15.598 1.00 76.31 132 ILE A O 1
ATOM 1039 N N . ALA A 1 133 ? 5.135 5.874 -14.871 1.00 69.06 133 ALA A N 1
ATOM 1040 C CA . ALA A 1 133 ? 5.792 5.101 -15.918 1.00 69.06 133 ALA A CA 1
ATOM 1041 C C . ALA A 1 133 ? 5.174 5.306 -17.310 1.00 69.06 133 ALA A C 1
ATOM 1043 O O . ALA A 1 133 ? 5.906 5.272 -18.298 1.00 69.06 133 ALA A O 1
ATOM 1044 N N . ILE A 1 134 ? 3.861 5.564 -17.388 1.00 67.38 134 ILE A N 1
ATOM 1045 C CA . ILE A 1 134 ? 3.141 5.819 -18.649 1.00 67.38 134 ILE A CA 1
ATOM 1046 C C . ILE A 1 134 ? 3.809 6.933 -19.482 1.00 67.38 134 ILE A C 1
ATOM 1048 O O . ILE A 1 134 ? 4.161 6.658 -20.628 1.00 67.38 134 ILE A O 1
ATOM 1052 N N . PRO A 1 135 ? 4.043 8.155 -18.957 1.00 68.88 135 PRO A N 1
ATOM 1053 C CA . PRO A 1 135 ? 4.696 9.212 -19.730 1.00 68.88 135 PRO A CA 1
ATOM 1054 C C . PRO A 1 135 ? 6.196 8.982 -19.960 1.00 68.88 135 PRO A C 1
ATOM 1056 O O . PRO A 1 135 ? 6.741 9.538 -20.907 1.00 68.88 135 PRO A O 1
ATOM 1059 N N . LEU A 1 136 ? 6.884 8.210 -19.109 1.00 63.91 136 LEU A N 1
ATOM 1060 C CA . LEU A 1 136 ? 8.338 8.020 -19.221 1.00 63.91 136 LEU A CA 1
ATOM 1061 C C . LEU A 1 136 ? 8.745 6.999 -20.286 1.00 63.91 136 LEU A C 1
ATOM 1063 O O . LEU A 1 136 ? 9.810 7.141 -20.881 1.00 63.91 136 LEU A O 1
ATOM 1067 N N . PHE A 1 137 ? 7.939 5.957 -20.485 1.00 61.31 137 PHE A N 1
ATOM 1068 C CA . PHE A 1 137 ? 8.301 4.829 -21.345 1.00 61.31 137 PHE A CA 1
ATOM 1069 C C . PHE A 1 137 ? 7.442 4.716 -22.607 1.00 61.31 137 PHE A C 1
ATOM 1071 O O . PHE A 1 137 ? 7.688 3.812 -23.400 1.00 61.31 137 PHE A O 1
ATOM 1078 N N . ASP A 1 138 ? 6.429 5.579 -22.778 1.00 59.44 138 ASP A N 1
ATOM 1079 C CA . ASP A 1 138 ? 5.424 5.545 -23.865 1.00 59.44 138 ASP A CA 1
ATOM 1080 C C . ASP A 1 138 ? 4.739 4.165 -24.037 1.00 59.44 138 ASP A C 1
ATOM 1082 O O . ASP A 1 138 ? 4.017 3.883 -24.992 1.00 59.44 138 ASP A O 1
ATOM 1086 N N . TYR A 1 139 ? 4.948 3.277 -23.061 1.00 51.88 139 TYR A N 1
ATOM 1087 C CA . TYR A 1 139 ? 4.457 1.914 -23.011 1.00 51.88 139 TYR A CA 1
ATOM 1088 C C . TYR A 1 139 ? 3.200 1.927 -22.150 1.00 51.88 139 TYR A C 1
ATOM 1090 O O . TYR A 1 139 ? 3.220 1.709 -20.937 1.00 51.88 139 TYR A O 1
ATOM 1098 N N . SER A 1 140 ? 2.082 2.277 -22.778 1.00 49.56 140 SER A N 1
ATOM 1099 C CA . SER A 1 140 ? 0.784 2.221 -22.122 1.00 49.56 140 SER A CA 1
ATOM 1100 C C . SER A 1 140 ? 0.476 0.768 -21.757 1.00 49.56 140 SER A C 1
ATOM 1102 O O . SER A 1 140 ? 0.305 -0.081 -22.623 1.00 49.56 140 SER A O 1
ATOM 1104 N N . ILE A 1 141 ? 0.335 0.456 -20.468 1.00 50.09 141 ILE A N 1
ATOM 1105 C CA . ILE A 1 141 ? -0.189 -0.852 -20.025 1.00 50.09 141 ILE A CA 1
ATOM 1106 C C . ILE A 1 141 ? -1.572 -1.118 -20.665 1.00 50.09 141 ILE A C 1
ATOM 1108 O O . ILE A 1 141 ? -1.963 -2.262 -20.868 1.00 50.09 141 ILE A O 1
ATOM 1112 N N . PHE A 1 142 ? -2.280 -0.056 -21.069 1.00 50.47 142 PHE A N 1
ATOM 1113 C CA . PHE A 1 142 ? -3.554 -0.115 -21.782 1.00 50.47 142 PHE A CA 1
ATOM 1114 C C . PHE A 1 142 ? -3.425 -0.350 -23.299 1.00 50.47 142 PHE A C 1
ATOM 1116 O O . PHE A 1 142 ? -4.427 -0.680 -23.929 1.00 50.47 142 PHE A O 1
ATOM 1123 N N . SER A 1 143 ? -2.234 -0.224 -23.903 1.00 49.16 143 SER A N 1
ATOM 1124 C CA . SER A 1 143 ? -1.997 -0.616 -25.306 1.00 49.16 143 SER A CA 1
ATOM 1125 C C . SER A 1 143 ? -1.676 -2.104 -25.470 1.00 49.16 143 SER A C 1
ATOM 1127 O O . SER A 1 143 ? -1.779 -2.621 -26.579 1.00 49.16 143 SER A O 1
ATOM 1129 N N . LEU A 1 144 ? -1.382 -2.821 -24.376 1.00 51.31 144 LEU A N 1
ATOM 1130 C CA . LEU A 1 144 ? -1.253 -4.285 -24.373 1.00 51.31 144 LEU A CA 1
ATOM 1131 C C . LEU A 1 144 ? -2.589 -5.007 -24.649 1.00 51.31 144 LEU A C 1
ATOM 1133 O O . LEU A 1 144 ? -2.576 -6.203 -24.923 1.00 51.31 144 LEU A O 1
ATOM 1137 N N . GLY A 1 145 ? -3.722 -4.292 -24.657 1.00 50.44 145 GLY A N 1
ATOM 1138 C CA . GLY A 1 145 ? -5.039 -4.814 -25.027 1.00 50.44 145 GLY A CA 1
ATOM 1139 C C . GLY A 1 145 ? -5.693 -5.714 -23.969 1.00 50.44 145 GLY A C 1
ATOM 1140 O O . GLY A 1 145 ? -5.278 -5.774 -22.814 1.00 50.44 145 GLY A O 1
ATOM 1141 N N . LEU A 1 146 ? -6.721 -6.455 -24.399 1.00 54.06 146 LEU A N 1
ATOM 1142 C CA . LEU A 1 146 ? -7.492 -7.455 -23.640 1.00 54.06 146 LEU A CA 1
ATOM 1143 C C . LEU A 1 146 ? -6.768 -8.743 -23.136 1.00 54.06 146 LEU A C 1
ATOM 1145 O O . LEU A 1 146 ? -7.471 -9.555 -22.540 1.00 54.06 146 LEU A O 1
ATOM 1149 N N . PRO A 1 147 ? -5.447 -9.008 -23.277 1.00 54.38 147 PRO A N 1
ATOM 1150 C CA . PRO A 1 147 ? -4.828 -10.202 -22.684 1.00 54.38 147 PRO A CA 1
ATOM 1151 C C . PRO A 1 147 ? -4.835 -10.242 -21.153 1.00 54.38 147 PRO A C 1
ATOM 1153 O O . PRO A 1 147 ? -4.543 -11.284 -20.586 1.00 54.38 147 PRO A O 1
ATOM 1156 N N . LEU A 1 148 ? -5.151 -9.137 -20.466 1.00 46.66 148 LEU A N 1
ATOM 1157 C CA . LEU A 1 148 ? -5.274 -9.128 -19.001 1.00 46.66 148 LEU A CA 1
ATOM 1158 C C . LEU A 1 148 ? -6.616 -9.688 -18.491 1.00 46.66 148 LEU A C 1
ATOM 1160 O O . LEU A 1 148 ? -6.775 -9.872 -17.287 1.00 46.66 148 LEU A O 1
ATOM 1164 N N . ILE A 1 149 ? -7.590 -9.897 -19.386 1.00 48.72 149 ILE A N 1
ATOM 1165 C CA . ILE A 1 149 ? -8.937 -10.399 -19.062 1.00 48.72 149 ILE A CA 1
ATOM 1166 C C . ILE A 1 149 ? -9.118 -11.868 -19.506 1.00 48.72 149 ILE A C 1
ATOM 1168 O O . ILE A 1 149 ? -10.091 -12.500 -19.099 1.00 48.72 149 ILE A O 1
ATOM 1172 N N . ALA A 1 150 ? -8.195 -12.416 -20.308 1.00 39.44 150 ALA A N 1
ATOM 1173 C CA . ALA A 1 150 ? -8.248 -13.781 -20.841 1.00 39.44 150 ALA A CA 1
ATOM 1174 C C . ALA A 1 150 ? -7.421 -14.778 -20.017 1.00 39.44 150 ALA A C 1
ATOM 1176 O O . ALA A 1 150 ? -6.302 -14.412 -19.595 1.00 39.44 150 ALA A O 1
#

Secondary structure (DSSP, 8-state):
--GGGGGS--HHHHHHHHHHHHHHHHT-HHHHHHHHHHHHHHHHHHHHHHHHHHHH-HHHHHHHHHHHHHHHHHHHHHHHHHHHHHHHHHHHHTT-HHHHHHTT--HHHHHHHHHHHHHHHHHHHHHHHHHHHHHHH---TTTT-GGGT-

Foldseek 3Di:
DDPVVLPDQDPVLLVVLLVVVVVVCVVDPVNLVVLQVVLLVVVVVLVVVLVVQVVPDPVSNVVSVVVSVVVVVVVVVVLLVVQLVVSVVVCVVVVCVVVCVVPSHDPVSVSSSSNVNSVVSNCSRNVSSLVVVCVVPVDPPCVVDDPVVD

Sequence (150 aa):
MTVSERIGASLQRIGALVLRHMYLLRGSWPRVLELMYWPTMQMVLWGFITVFLVNHSSWVAQ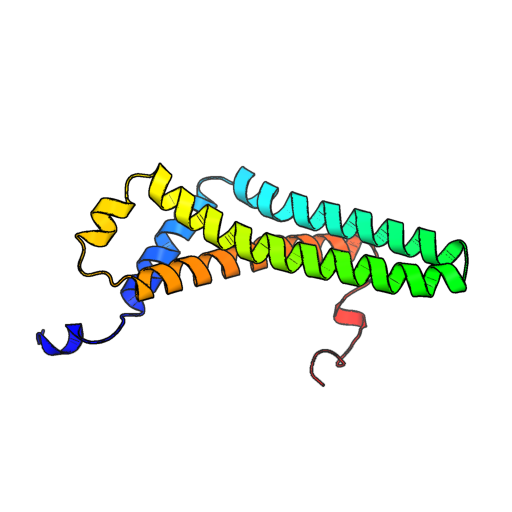ASGVLISAVLLWDVLFRSQLGVALVFMEEMWSRNLGQLFVSPLRPTELVAALLTMSLIRTVIGVGGAALIAIPLFDYSIFSLGLPLIA

Radius of gyration: 20.39 Å; chains: 1; bounding box: 54×29×54 Å

pLDDT: mean 79.73, std 13.41, range [39.44, 93.25]